Protein AF-A0A522YX16-F1 (afdb_monomer_lite)

pLDDT: mean 89.88, std 8.97, range [60.97, 97.19]

Secondary structure (DSSP, 8-state):
--GGGEEEEEEETTEEEEEETTS-EEEESS-HHHHHHHHHHHHHHHH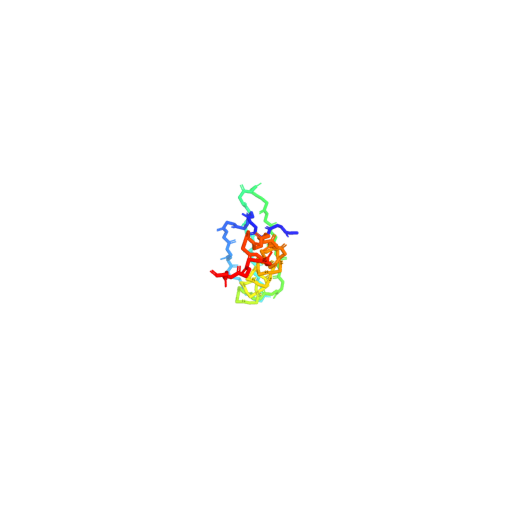HT-----TTTT----

Radius of gyration: 18.85 Å; chains: 1; bounding box: 59×15×33 Å

Structure (mmCIF, N/CA/C/O backbone):
data_AF-A0A522YX16-F1
#
_entry.id   AF-A0A522YX16-F1
#
loop_
_atom_site.group_PDB
_atom_site.id
_atom_site.type_symbol
_atom_site.label_atom_id
_atom_site.label_alt_id
_atom_site.label_comp_id
_atom_site.label_asym_id
_atom_site.label_entity_id
_atom_site.label_seq_id
_atom_site.pdbx_PDB_ins_code
_atom_site.Cartn_x
_atom_site.Cartn_y
_atom_site.Cartn_z
_atom_site.occupancy
_atom_site.B_iso_or_equiv
_atom_site.auth_seq_id
_atom_site.auth_comp_id
_atom_site.auth_asym_id
_atom_site.auth_atom_id
_atom_site.pdbx_PDB_model_num
ATOM 1 N N . LEU A 1 1 ? -6.180 -6.470 -5.673 1.00 79.44 1 LEU A N 1
ATOM 2 C CA . LEU A 1 1 ? -6.015 -5.089 -5.171 1.00 79.44 1 LEU A CA 1
ATOM 3 C C . LEU A 1 1 ? -4.685 -4.570 -5.698 1.00 79.44 1 LEU A C 1
ATOM 5 O O . LEU A 1 1 ? -3.692 -5.256 -5.505 1.00 79.44 1 LEU A O 1
ATOM 9 N N . ASN A 1 2 ? -4.681 -3.457 -6.428 1.00 89.75 2 ASN A N 1
ATOM 10 C CA . ASN A 1 2 ? -3.463 -2.867 -6.986 1.00 89.75 2 ASN A CA 1
ATOM 11 C C . ASN A 1 2 ? -2.957 -1.779 -6.021 1.00 89.75 2 ASN A C 1
ATOM 13 O O . ASN A 1 2 ? -3.725 -0.873 -5.699 1.00 89.75 2 ASN A O 1
ATOM 17 N N . ALA A 1 3 ?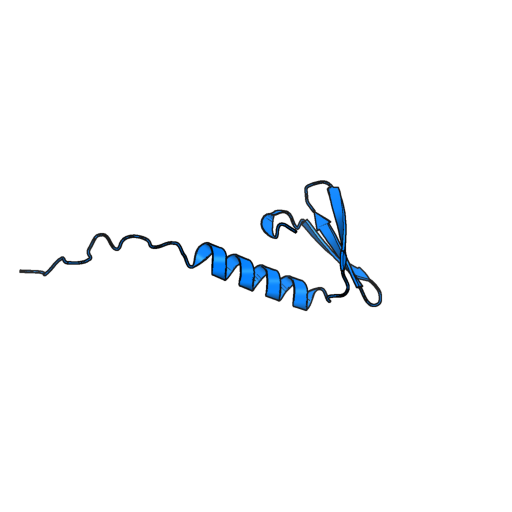 -1.711 -1.893 -5.553 1.00 91.94 3 ALA A N 1
ATOM 18 C CA . ALA A 1 3 ? -1.130 -0.983 -4.568 1.00 91.94 3 ALA A CA 1
ATOM 19 C C . ALA A 1 3 ? -0.870 0.419 -5.144 1.00 91.94 3 ALA A C 1
ATOM 21 O O . ALA A 1 3 ? -1.019 1.408 -4.434 1.00 91.94 3 ALA A O 1
ATOM 22 N N . GLU A 1 4 ? -0.551 0.516 -6.435 1.00 93.19 4 GLU A N 1
ATOM 23 C CA . GLU A 1 4 ? -0.322 1.774 -7.154 1.00 93.19 4 GLU A CA 1
ATOM 24 C C . GLU A 1 4 ? -1.600 2.598 -7.343 1.00 93.19 4 GLU A C 1
ATOM 26 O O . GLU A 1 4 ? -1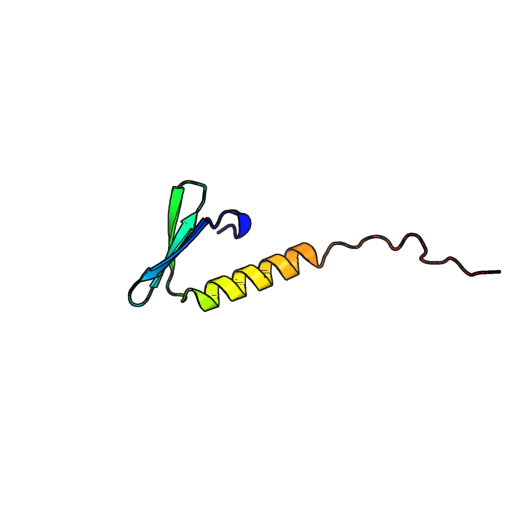.527 3.791 -7.621 1.00 93.19 4 GLU A O 1
ATOM 31 N N . LEU A 1 5 ? -2.769 1.968 -7.210 1.00 95.75 5 LEU A N 1
ATOM 32 C CA . LEU A 1 5 ? -4.064 2.637 -7.331 1.00 95.75 5 LEU A CA 1
ATOM 33 C C . LEU A 1 5 ? -4.646 3.065 -5.983 1.00 95.75 5 LEU A C 1
ATOM 35 O O . LEU A 1 5 ? -5.718 3.667 -5.981 1.00 95.75 5 LEU A O 1
ATOM 39 N N . ILE A 1 6 ? -4.009 2.727 -4.857 1.00 95.88 6 ILE A N 1
ATOM 40 C CA . ILE A 1 6 ? -4.483 3.140 -3.533 1.00 95.88 6 ILE A CA 1
ATOM 41 C C . ILE A 1 6 ? -4.312 4.653 -3.414 1.00 95.88 6 ILE A C 1
ATOM 43 O O . ILE A 1 6 ? -3.204 5.171 -3.510 1.00 95.88 6 ILE A O 1
ATOM 47 N N . GLU A 1 7 ? -5.424 5.347 -3.203 1.00 96.19 7 GLU A N 1
ATOM 48 C CA . GLU A 1 7 ? -5.471 6.799 -3.042 1.00 96.19 7 GLU A CA 1
ATOM 49 C C . GLU A 1 7 ? -5.479 7.184 -1.561 1.00 96.19 7 GLU A C 1
ATOM 51 O O . GLU A 1 7 ? -4.725 8.059 -1.141 1.00 96.19 7 GLU A O 1
ATOM 56 N N . ALA A 1 8 ? -6.301 6.502 -0.758 1.00 95.75 8 ALA A N 1
ATOM 57 C CA . ALA A 1 8 ? -6.429 6.768 0.670 1.00 95.75 8 ALA A CA 1
ATOM 58 C C . ALA A 1 8 ? -6.754 5.499 1.470 1.00 95.75 8 ALA A C 1
ATOM 60 O O . ALA A 1 8 ? -7.418 4.579 0.980 1.00 95.75 8 ALA A O 1
ATOM 61 N N . LEU A 1 9 ? -6.308 5.487 2.727 1.00 96.69 9 LEU A N 1
ATOM 62 C CA . LEU A 1 9 ? -6.652 4.491 3.739 1.00 96.69 9 LEU A CA 1
ATOM 63 C C . LEU A 1 9 ? -7.365 5.201 4.888 1.00 96.69 9 LEU A C 1
ATOM 65 O O . LEU A 1 9 ? -6.838 6.161 5.446 1.00 96.69 9 LEU A O 1
ATOM 69 N N . GLU A 1 10 ? -8.555 4.731 5.240 1.00 96.12 10 GLU A N 1
ATOM 70 C CA . GLU A 1 10 ? -9.359 5.282 6.328 1.00 96.12 10 GLU A CA 1
ATOM 71 C C . GLU A 1 10 ? -9.538 4.227 7.419 1.00 96.12 10 GLU A C 1
ATOM 73 O O . GLU A 1 10 ? -9.999 3.114 7.158 1.00 96.12 10 GLU A O 1
ATOM 78 N N . SER A 1 11 ? -9.160 4.583 8.645 1.00 96.31 11 SER A N 1
ATOM 79 C CA . SER A 1 11 ? -9.322 3.712 9.806 1.00 96.31 11 SER A CA 1
ATOM 80 C C . SER A 1 11 ? -10.758 3.777 10.320 1.00 96.31 11 SER A C 1
ATOM 82 O O . SER A 1 11 ? -11.270 4.857 10.616 1.00 96.31 11 SER A O 1
ATOM 84 N N . ALA A 1 12 ? -11.394 2.617 10.452 1.00 92.19 12 ALA A N 1
ATOM 85 C CA . ALA A 1 12 ? -12.703 2.450 11.064 1.00 92.19 12 ALA A CA 1
ATOM 86 C C . ALA A 1 12 ? -12.614 1.429 12.219 1.00 92.19 12 ALA A C 1
ATOM 88 O O . ALA A 1 12 ? -11.645 0.674 12.320 1.00 92.19 12 ALA A O 1
ATOM 89 N N . PRO A 1 13 ? -13.605 1.368 13.128 1.00 92.44 13 PRO A N 1
ATOM 90 C CA . PRO A 1 13 ? -13.560 0.424 14.241 1.00 92.44 13 PRO A CA 1
ATOM 91 C C . PRO A 1 13 ? -13.463 -1.036 13.762 1.00 92.44 13 PRO A C 1
ATOM 93 O O . PRO A 1 13 ? -14.414 -1.578 13.204 1.00 92.44 13 PRO A O 1
ATOM 96 N N . GLY A 1 14 ? -12.306 -1.667 13.988 1.00 90.38 14 GLY A N 1
ATOM 97 C CA . GLY A 1 14 ? -12.045 -3.075 13.660 1.00 90.38 14 GLY A CA 1
ATOM 98 C C . GLY A 1 14 ? -11.841 -3.388 12.173 1.00 90.38 14 GLY A C 1
ATOM 99 O O . GLY A 1 14 ? -11.834 -4.564 11.810 1.00 90.38 14 GLY A O 1
ATOM 100 N N . GLN A 1 15 ? -11.713 -2.375 11.313 1.00 95.31 15 GLN A N 1
ATOM 101 C CA . GLN A 1 15 ? -11.542 -2.555 9.871 1.00 95.31 15 GLN A CA 1
ATOM 102 C C . GLN A 1 15 ? -10.923 -1.313 9.223 1.00 95.31 15 GLN A C 1
ATOM 104 O O . GLN A 1 15 ? -11.053 -0.203 9.732 1.00 95.31 15 GLN A O 1
ATOM 109 N N . THR A 1 16 ? -10.324 -1.475 8.050 1.00 97.19 16 THR A N 1
ATOM 110 C CA . THR A 1 16 ? -9.810 -0.357 7.250 1.00 97.19 16 THR A CA 1
ATOM 111 C C . THR A 1 16 ? -10.581 -0.258 5.944 1.00 97.19 16 THR A C 1
ATOM 113 O O . THR A 1 16 ? -10.874 -1.268 5.299 1.00 97.19 16 THR A O 1
ATOM 116 N N . VAL A 1 17 ? -10.901 0.964 5.529 1.00 96.81 17 VAL A N 1
ATOM 117 C CA . VAL A 1 17 ? -11.473 1.246 4.212 1.00 96.81 17 VAL A CA 1
ATOM 118 C C . VAL A 1 17 ? -10.360 1.711 3.282 1.00 96.81 17 VAL A C 1
ATOM 120 O O . VAL A 1 17 ? -9.662 2.684 3.553 1.00 96.81 17 VAL A O 1
ATOM 123 N N . ILE A 1 18 ? -10.204 1.015 2.162 1.00 96.88 18 ILE A N 1
ATOM 124 C CA . ILE A 1 18 ? -9.250 1.335 1.104 1.00 96.88 18 ILE A CA 1
ATOM 125 C C . ILE A 1 18 ? -10.010 2.017 -0.024 1.00 96.88 18 ILE A C 1
ATOM 127 O O . ILE A 1 18 ? -10.925 1.427 -0.604 1.00 96.88 18 ILE A O 1
ATOM 131 N N . GLN A 1 19 ? -9.617 3.241 -0.357 1.00 96.81 19 GLN A N 1
ATOM 132 C CA . GLN A 1 19 ? -10.145 3.983 -1.496 1.00 96.81 19 GLN A CA 1
ATOM 133 C C . GLN A 1 19 ? -9.129 3.936 -2.632 1.00 96.81 19 GLN A C 1
ATOM 135 O O . GLN A 1 19 ? -7.949 4.235 -2.438 1.00 96.81 19 GLN A O 1
ATOM 140 N N . LEU A 1 20 ? -9.582 3.520 -3.813 1.00 96.19 20 LEU A N 1
ATOM 141 C CA . LEU A 1 20 ? -8.766 3.519 -5.018 1.00 96.19 20 LEU A CA 1
ATOM 142 C C . LEU A 1 20 ? -9.045 4.763 -5.857 1.00 96.19 20 LEU A C 1
ATOM 144 O O . LEU A 1 20 ? -10.198 5.175 -5.973 1.00 96.19 20 LEU A O 1
ATOM 148 N N . ALA A 1 21 ? -8.036 5.216 -6.601 1.00 95.88 21 ALA A N 1
ATOM 149 C CA . ALA A 1 21 ? -8.150 6.283 -7.602 1.00 95.88 21 ALA A CA 1
ATOM 150 C C . ALA A 1 21 ? -9.166 5.974 -8.724 1.00 95.88 21 ALA A C 1
ATOM 152 O O . ALA A 1 21 ? -9.555 6.841 -9.499 1.00 95.88 21 ALA A O 1
ATOM 153 N N . THR A 1 22 ? -9.625 4.721 -8.812 1.00 94.19 22 THR A N 1
ATOM 154 C CA . THR A 1 22 ? -10.700 4.276 -9.714 1.00 94.19 22 THR A CA 1
ATOM 155 C C . THR A 1 22 ? -12.103 4.472 -9.129 1.00 94.19 22 THR A C 1
ATOM 157 O O . THR A 1 22 ? -13.063 3.920 -9.658 1.00 94.19 22 THR A O 1
ATOM 160 N N . SER A 1 23 ? -12.228 5.193 -8.010 1.00 92.62 23 SER A N 1
ATOM 161 C CA . SER A 1 23 ? -13.464 5.374 -7.228 1.00 92.62 23 SER A CA 1
ATOM 162 C C . SER A 1 23 ? -14.025 4.095 -6.585 1.00 92.62 23 SER A C 1
ATOM 164 O O . SER A 1 23 ? -15.068 4.133 -5.934 1.00 92.62 23 SER A O 1
ATOM 166 N N . ASN A 1 24 ? -13.324 2.964 -6.706 1.00 94.44 24 ASN A N 1
ATOM 167 C CA . ASN A 1 24 ? -13.675 1.719 -6.027 1.00 94.44 24 ASN A CA 1
ATOM 168 C C . ASN A 1 24 ? -13.246 1.754 -4.556 1.00 94.44 24 ASN A C 1
ATOM 170 O O . ASN A 1 24 ? -12.175 2.271 -4.226 1.00 94.44 24 ASN A O 1
ATOM 174 N N . ARG A 1 25 ? -14.052 1.146 -3.679 1.00 94.81 25 ARG A N 1
ATOM 175 C CA . ARG A 1 25 ? -13.783 1.061 -2.238 1.00 94.81 25 ARG A CA 1
ATOM 176 C C . ARG A 1 25 ? -13.805 -0.380 -1.752 1.00 94.81 25 ARG A C 1
ATOM 178 O O . ARG A 1 25 ? -14.673 -1.152 -2.151 1.00 94.81 25 ARG A O 1
ATOM 185 N N . TYR A 1 26 ? -12.876 -0.717 -0.866 1.00 95.56 26 TYR A N 1
ATOM 186 C CA . TYR A 1 26 ? -12.771 -2.038 -0.249 1.00 95.56 26 TYR A CA 1
ATOM 187 C C . TYR A 1 26 ? -12.727 -1.900 1.265 1.00 95.56 26 TYR A C 1
ATOM 189 O O . TYR A 1 26 ? -12.060 -1.010 1.778 1.00 95.56 26 TYR A O 1
ATOM 197 N N . VAL A 1 27 ? -13.411 -2.793 1.974 1.00 96.00 27 VAL A N 1
ATOM 198 C CA . VAL A 1 27 ? -13.330 -2.894 3.434 1.00 96.00 27 VAL A CA 1
ATOM 199 C C . VAL A 1 27 ? -12.536 -4.146 3.767 1.00 96.00 27 VAL A C 1
ATOM 201 O O . VAL A 1 27 ? -12.860 -5.232 3.283 1.00 96.00 27 VAL A O 1
ATOM 204 N N . VAL A 1 28 ? -11.484 -3.990 4.560 1.00 96.00 28 VAL A N 1
ATOM 205 C CA . VAL A 1 28 ? -10.565 -5.067 4.942 1.00 96.00 28 VAL A CA 1
ATOM 206 C C . VAL A 1 28 ? -10.434 -5.137 6.460 1.00 96.00 28 VAL A C 1
ATOM 208 O O . VAL A 1 28 ? -10.723 -4.166 7.154 1.00 96.00 28 VAL A O 1
ATOM 211 N N . ARG A 1 29 ? -10.028 -6.295 6.986 1.00 96.06 29 ARG A N 1
ATOM 212 C CA . ARG A 1 29 ? -9.895 -6.506 8.441 1.00 96.06 29 ARG A CA 1
ATOM 213 C C . ARG A 1 29 ? -8.556 -6.016 8.976 1.00 96.06 29 ARG A C 1
ATOM 215 O O . ARG A 1 29 ? -8.431 -5.759 10.165 1.00 96.06 29 ARG A O 1
ATOM 222 N N . GLU A 1 30 ? -7.568 -5.931 8.100 1.00 95.50 30 GLU A N 1
ATOM 223 C CA . GLU A 1 30 ? -6.238 -5.447 8.420 1.00 95.50 30 GLU A CA 1
ATOM 224 C C . GLU A 1 30 ? -6.260 -3.980 8.833 1.00 95.50 30 GLU A C 1
ATOM 226 O O . GLU A 1 30 ? -7.016 -3.167 8.290 1.00 95.50 30 GLU A O 1
ATOM 231 N N . ASN A 1 31 ? -5.393 -3.641 9.781 1.00 95.94 31 ASN A N 1
ATOM 232 C CA . ASN A 1 31 ? -5.162 -2.261 10.181 1.00 95.94 31 ASN A CA 1
ATOM 233 C C . ASN A 1 31 ? -4.363 -1.507 9.111 1.00 95.94 31 ASN A C 1
ATOM 235 O O . ASN A 1 31 ? -3.679 -2.102 8.276 1.00 95.94 31 ASN A O 1
ATOM 239 N N . VAL A 1 32 ? -4.415 -0.176 9.170 1.00 95.75 32 VAL A N 1
ATOM 240 C CA . VAL A 1 32 ? -3.700 0.710 8.240 1.00 95.75 32 VAL A CA 1
ATOM 241 C C . VAL A 1 32 ? -2.204 0.374 8.173 1.00 95.75 32 VAL A C 1
ATOM 243 O O . VAL A 1 32 ? -1.663 0.258 7.074 1.00 95.75 32 VAL A O 1
ATOM 246 N N . ASP A 1 33 ? -1.555 0.143 9.317 1.00 95.75 33 ASP A N 1
ATOM 247 C CA . ASP A 1 33 ? -0.118 -0.156 9.385 1.00 95.75 33 ASP A CA 1
ATOM 248 C C . ASP A 1 33 ? 0.248 -1.462 8.660 1.00 95.75 33 ASP A C 1
ATOM 250 O O . ASP A 1 33 ? 1.175 -1.491 7.852 1.00 95.75 33 ASP A O 1
ATOM 254 N N . GLU A 1 34 ? -0.539 -2.524 8.858 1.00 96.06 34 GLU A N 1
ATOM 255 C CA . GLU A 1 34 ? -0.345 -3.810 8.173 1.00 96.06 34 GLU A CA 1
ATOM 256 C C . GLU A 1 34 ? -0.481 -3.664 6.651 1.00 96.06 34 GLU A C 1
ATOM 258 O O . GLU A 1 34 ? 0.246 -4.292 5.876 1.00 96.06 34 GLU A O 1
ATOM 263 N N . ILE A 1 35 ? -1.417 -2.826 6.198 1.00 95.75 35 ILE A N 1
ATOM 264 C CA . ILE A 1 35 ? -1.621 -2.557 4.771 1.00 95.75 35 ILE A CA 1
ATOM 265 C C . ILE A 1 35 ? -0.416 -1.803 4.203 1.00 95.75 35 ILE A C 1
ATOM 267 O O . ILE A 1 35 ? 0.058 -2.150 3.119 1.00 95.75 35 ILE A O 1
ATOM 271 N N . ILE A 1 36 ? 0.116 -0.817 4.930 1.00 96.12 36 ILE A N 1
ATOM 272 C CA . ILE A 1 36 ? 1.320 -0.074 4.532 1.00 96.12 36 ILE A CA 1
ATOM 273 C C . ILE A 1 36 ? 2.513 -1.023 4.394 1.00 96.12 36 ILE A C 1
ATOM 275 O O . ILE A 1 36 ? 3.212 -0.984 3.377 1.00 96.12 36 ILE A O 1
ATOM 279 N N . GLU A 1 37 ? 2.729 -1.912 5.363 1.00 97.06 37 GLU A N 1
ATOM 280 C CA . GLU A 1 37 ? 3.808 -2.903 5.303 1.00 97.06 37 GLU A CA 1
ATOM 281 C C . GLU A 1 37 ? 3.677 -3.816 4.080 1.00 97.06 37 GLU A C 1
ATOM 283 O O . GLU A 1 37 ? 4.646 -3.986 3.331 1.00 97.06 37 GLU A O 1
ATOM 288 N N . LYS A 1 38 ? 2.470 -4.328 3.807 1.00 95.62 38 LYS A N 1
ATOM 289 C CA . LYS A 1 38 ? 2.190 -5.147 2.615 1.00 95.62 38 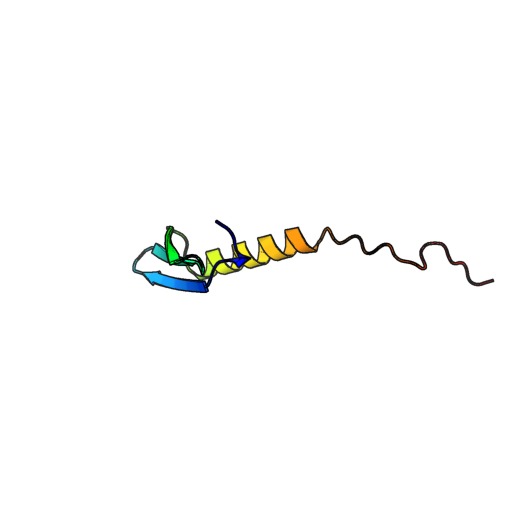LYS A CA 1
ATOM 290 C C . LYS A 1 38 ? 2.460 -4.384 1.314 1.00 95.62 38 LYS A C 1
ATOM 292 O O . LYS A 1 38 ? 3.013 -4.955 0.373 1.00 95.62 38 LYS A O 1
ATOM 297 N N . VAL A 1 39 ? 2.113 -3.096 1.246 1.00 95.94 39 VAL A N 1
ATOM 298 C CA . VAL A 1 39 ? 2.389 -2.239 0.078 1.00 95.94 39 VAL A CA 1
ATOM 299 C C . VAL A 1 39 ? 3.894 -2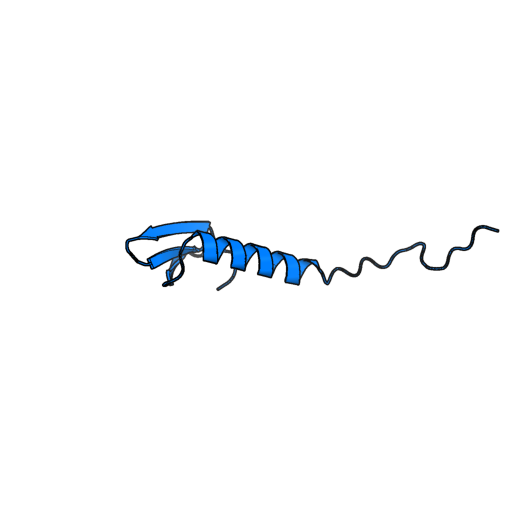.049 -0.122 1.00 95.94 39 VAL A C 1
ATOM 301 O O . VAL A 1 39 ? 4.388 -2.171 -1.246 1.00 95.94 39 VAL A O 1
ATOM 304 N N . ILE A 1 40 ? 4.644 -1.792 0.953 1.00 94.94 40 ILE A N 1
ATOM 305 C CA . ILE A 1 40 ? 6.107 -1.657 0.901 1.00 94.94 40 ILE A CA 1
ATOM 306 C C . ILE A 1 40 ? 6.745 -2.966 0.433 1.00 94.94 40 ILE A C 1
ATOM 308 O O . ILE A 1 40 ? 7.610 -2.946 -0.447 1.00 94.94 40 ILE A O 1
ATOM 312 N N . GLU A 1 41 ? 6.325 -4.099 0.994 1.00 94.81 41 GLU A N 1
ATOM 313 C CA . GLU A 1 41 ? 6.833 -5.417 0.618 1.00 94.81 41 GLU A CA 1
ATOM 314 C C . GLU A 1 41 ? 6.573 -5.710 -0.864 1.00 94.81 41 GLU A C 1
ATOM 316 O O . GLU A 1 41 ? 7.489 -6.107 -1.589 1.00 94.81 41 GLU A O 1
ATOM 321 N N . TYR A 1 42 ? 5.354 -5.452 -1.336 1.00 94.19 42 TYR A N 1
ATOM 322 C CA . TYR A 1 42 ? 4.992 -5.603 -2.740 1.00 94.19 42 TYR A CA 1
ATOM 323 C C . TYR A 1 42 ? 5.875 -4.737 -3.652 1.00 94.19 42 TYR A C 1
ATOM 325 O O . TYR A 1 42 ? 6.492 -5.266 -4.579 1.00 94.19 42 TYR A O 1
ATOM 333 N N . ARG A 1 43 ? 6.047 -3.440 -3.352 1.00 92.19 43 ARG A N 1
ATOM 334 C CA . ARG A 1 43 ? 6.914 -2.554 -4.155 1.00 92.19 43 ARG A CA 1
ATOM 335 C C . ARG A 1 43 ? 8.373 -2.996 -4.147 1.00 92.19 43 ARG A C 1
ATOM 337 O O . ARG A 1 43 ? 9.048 -2.871 -5.168 1.00 92.19 43 ARG A O 1
ATOM 344 N N . ARG A 1 44 ? 8.883 -3.500 -3.019 1.00 91.62 44 ARG A N 1
ATOM 345 C CA . ARG A 1 44 ? 10.242 -4.060 -2.947 1.00 91.62 44 ARG A CA 1
ATOM 346 C C . ARG A 1 44 ? 10.379 -5.263 -3.869 1.00 91.62 44 ARG A C 1
ATOM 348 O O . ARG A 1 44 ? 11.321 -5.291 -4.652 1.00 91.62 44 ARG A O 1
ATOM 355 N N . LYS A 1 45 ? 9.436 -6.208 -3.819 1.00 91.06 45 LYS A N 1
ATOM 356 C CA . LYS A 1 45 ? 9.442 -7.403 -4.677 1.00 91.06 45 LYS A CA 1
ATOM 357 C C . LYS A 1 45 ? 9.417 -7.023 -6.156 1.00 91.06 45 LYS A C 1
ATOM 359 O O . LYS A 1 45 ? 10.309 -7.437 -6.890 1.00 91.06 45 LYS A O 1
ATOM 364 N N . VAL A 1 46 ? 8.488 -6.156 -6.557 1.00 89.50 46 VAL A N 1
ATOM 365 C CA . VAL A 1 46 ? 8.353 -5.693 -7.949 1.00 89.50 46 VAL A CA 1
ATOM 366 C C . VAL A 1 46 ? 9.623 -4.992 -8.448 1.00 89.50 46 VAL A C 1
ATOM 368 O O . VAL A 1 46 ? 10.079 -5.263 -9.554 1.00 89.50 46 VAL A O 1
ATOM 371 N N . ASN A 1 47 ? 10.243 -4.130 -7.636 1.00 85.94 47 ASN A N 1
ATOM 372 C CA . ASN A 1 47 ? 11.441 -3.393 -8.057 1.00 85.94 47 ASN A CA 1
ATOM 373 C C . ASN A 1 47 ? 12.740 -4.209 -7.957 1.00 85.94 47 ASN A C 1
ATOM 375 O O . ASN A 1 47 ? 13.713 -3.891 -8.643 1.00 85.94 47 ASN A O 1
ATOM 379 N N . SER A 1 48 ? 12.780 -5.250 -7.122 1.00 81.62 48 SER A N 1
ATOM 380 C CA . SER A 1 48 ? 13.991 -6.053 -6.899 1.00 81.62 48 SER A CA 1
ATOM 381 C C . SER A 1 48 ? 14.439 -6.854 -8.125 1.00 81.62 48 SER A C 1
ATOM 383 O O . SER A 1 48 ? 15.617 -7.183 -8.240 1.00 81.62 48 SER A O 1
ATOM 385 N N . GLU A 1 49 ? 13.540 -7.113 -9.078 1.00 66.88 49 GLU A N 1
ATOM 386 C CA . GLU A 1 49 ? 13.866 -7.849 -10.305 1.00 66.88 49 GLU A CA 1
ATOM 387 C C . GLU A 1 49 ? 14.480 -6.9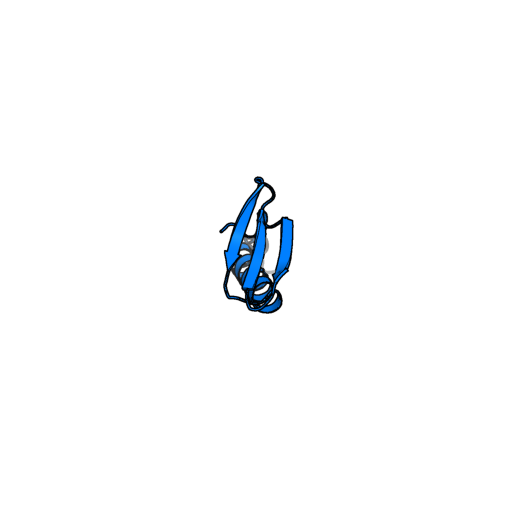85 -11.416 1.00 66.88 49 GLU A C 1
ATOM 389 O O . GLU A 1 49 ? 14.808 -7.509 -12.485 1.00 66.88 49 GLU A O 1
ATOM 394 N N . SER A 1 50 ? 14.715 -5.687 -11.179 1.00 60.97 50 SER A N 1
ATOM 395 C CA . SER A 1 50 ? 15.469 -4.845 -12.113 1.00 60.97 50 SER A CA 1
ATOM 396 C C . SER A 1 50 ? 16.940 -5.264 -12.135 1.00 60.97 50 SER A C 1
ATOM 398 O O . SER A 1 50 ? 17.805 -4.659 -11.502 1.00 60.97 50 SER A O 1
ATOM 400 N N . LYS A 1 51 ? 17.239 -6.319 -12.898 1.00 65.00 51 LYS A N 1
ATOM 401 C CA . LYS A 1 51 ? 18.587 -6.686 -13.327 1.00 65.00 51 LYS A CA 1
ATOM 402 C C . LYS A 1 51 ? 19.074 -5.597 -14.270 1.00 65.00 51 LYS A C 1
ATOM 404 O O . LYS A 1 51 ? 19.035 -5.779 -15.481 1.00 65.00 51 LYS A O 1
ATOM 409 N N . VAL A 1 52 ? 19.510 -4.459 -13.735 1.00 71.81 52 VAL A N 1
ATOM 410 C CA . VAL A 1 52 ? 20.298 -3.510 -14.522 1.00 71.81 52 VAL A CA 1
ATOM 411 C C . VAL A 1 52 ? 21.537 -4.295 -14.955 1.00 71.81 52 VAL A C 1
ATOM 413 O O . VAL A 1 52 ? 22.308 -4.716 -14.083 1.00 71.81 52 VAL A O 1
ATOM 416 N N . PRO A 1 53 ? 21.713 -4.615 -16.250 1.00 73.12 53 PRO A N 1
ATOM 417 C CA . PRO A 1 53 ? 22.890 -5.348 -16.674 1.00 73.12 53 PRO A CA 1
ATOM 418 C C . PRO A 1 53 ? 24.073 -4.439 -16.373 1.00 73.12 53 PRO A C 1
ATOM 420 O O . PRO A 1 53 ? 24.139 -3.337 -16.908 1.00 73.12 53 PRO A O 1
ATOM 423 N N . ASN A 1 54 ? 24.958 -4.851 -15.464 1.00 80.12 54 ASN A N 1
ATOM 424 C CA . ASN A 1 54 ? 26.143 -4.061 -15.156 1.00 80.12 54 ASN A CA 1
ATOM 425 C C . ASN A 1 54 ? 26.972 -3.936 -16.450 1.00 80.12 54 ASN A C 1
ATOM 427 O O . ASN A 1 54 ? 27.514 -4.951 -16.899 1.00 80.12 54 ASN A O 1
ATOM 431 N N . PRO A 1 55 ? 27.083 -2.733 -17.048 1.00 81.62 55 PRO A N 1
ATOM 432 C CA . PRO A 1 55 ? 27.695 -2.563 -18.364 1.00 81.62 55 PRO A CA 1
ATOM 433 C C . PRO A 1 55 ? 29.216 -2.765 -18.342 1.00 81.62 55 PRO A C 1
ATOM 435 O O . PRO A 1 55 ? 29.833 -2.883 -19.392 1.00 81.62 55 PRO A O 1
ATOM 438 N N . ILE A 1 56 ? 29.820 -2.826 -17.152 1.00 81.19 56 ILE A N 1
ATOM 439 C CA . ILE A 1 56 ? 31.263 -3.004 -16.936 1.00 81.19 56 ILE A CA 1
ATOM 440 C C . ILE A 1 56 ? 31.570 -4.449 -16.490 1.00 81.19 56 ILE A C 1
ATOM 442 O O . ILE A 1 56 ? 32.711 -4.800 -16.194 1.00 81.19 56 ILE A O 1
ATOM 446 N N . LYS A 1 57 ? 30.567 -5.339 -16.435 1.00 80.12 57 LYS A N 1
ATOM 447 C CA . LYS A 1 57 ? 30.774 -6.740 -16.047 1.00 80.12 57 LYS A CA 1
ATOM 448 C C . LYS A 1 57 ? 31.731 -7.425 -17.036 1.00 80.12 57 LYS A C 1
ATOM 450 O O . LYS A 1 57 ? 31.342 -7.712 -18.160 1.00 80.12 57 LYS A O 1
ATOM 455 N N . GLY A 1 58 ? 32.956 -7.711 -16.591 1.00 76.31 58 GLY A N 1
ATOM 456 C CA . GLY A 1 58 ? 34.006 -8.345 -17.401 1.00 76.31 58 GLY A CA 1
ATOM 457 C C . GLY A 1 58 ? 35.084 -7.395 -17.936 1.00 76.31 58 GLY A C 1
ATOM 458 O O . GLY A 1 58 ? 35.949 -7.842 -18.680 1.00 76.31 58 GLY A O 1
ATOM 459 N N . TYR A 1 59 ? 35.064 -6.110 -17.571 1.00 84.00 59 TYR A N 1
ATOM 460 C CA . TYR A 1 59 ? 36.155 -5.194 -17.905 1.00 84.00 59 TYR A CA 1
ATOM 461 C C . TYR A 1 59 ? 37.328 -5.379 -16.934 1.00 84.00 59 TYR A C 1
ATOM 463 O O . TYR A 1 59 ? 37.275 -4.922 -15.790 1.00 84.00 59 TYR A O 1
ATOM 471 N N . GLU A 1 60 ? 38.394 -6.032 -17.387 1.00 85.69 60 GLU A N 1
ATOM 472 C CA . GLU A 1 60 ? 39.682 -6.027 -16.694 1.00 85.69 60 GLU A CA 1
ATOM 473 C C . GLU A 1 60 ? 40.514 -4.842 -17.195 1.00 85.69 60 GLU A C 1
ATOM 475 O O . GLU A 1 60 ? 40.722 -4.667 -18.396 1.00 85.69 60 GLU A O 1
ATOM 480 N N . ARG A 1 61 ? 40.968 -3.990 -16.269 1.00 79.69 61 ARG A N 1
ATOM 481 C CA . ARG A 1 61 ? 41.913 -2.912 -16.582 1.00 79.69 61 ARG A CA 1
ATOM 482 C C . ARG A 1 61 ? 43.275 -3.542 -16.870 1.00 79.69 61 ARG A C 1
ATOM 484 O O . ARG A 1 61 ? 43.892 -4.056 -15.942 1.00 79.69 61 ARG A O 1
ATOM 491 N N . THR A 1 62 ? 43.693 -3.519 -18.135 1.00 73.62 62 THR A N 1
ATOM 492 C CA . THR A 1 62 ? 45.080 -3.798 -18.545 1.00 73.62 62 THR A CA 1
ATOM 493 C C . THR A 1 62 ? 45.968 -2.592 -18.269 1.00 73.62 62 THR A C 1
ATOM 495 O O . THR A 1 62 ? 45.460 -1.453 -18.409 1.00 73.62 62 THR A O 1
#

Sequence (62 aa):
LNAELIEALESAPGQTVIQLATSNRYVVRENVDEIIEKVIEYRRKVNSESKVPNPIKGYERT

Foldseek 3Di:
DDLVQFDDWDDDVQWIWTAGVVRDIDIGRDDPVVVVVVSVVVVCVVVVPPCPPPPCVPDDDD